Protein AF-Q12J45-F1 (afdb_monomer)

Radius of gyration: 48.42 Å; Cα contacts (8 Å, |Δi|>4): 18; chains: 1; bounding box: 103×22×130 Å

Secondary structure (DSSP, 8-state):
-HHHHHHHHHHHHHHHHHHHHHHHHHHHHHHHHHHHHHHHHHHHHHHHHHHHHHHHHHHHHHHHHHHHHHHHHHHHHHHHHHHHHHHHHHHHHHHHHHHHHHT-S-HHHHHHHHSPPPHHHHHHHHHHHHHTT---TT-------

Organism: Shewanella denitrificans (strain OS217 / ATCC BAA-1090 / DSM 15013) (NCBI:txid318161)

Solvent-accessible surface area (backbone atoms only — not comparable to full-atom values): 8185 Å² total; per-residue (Å²): 116,71,64,64,52,52,55,49,50,52,55,52,53,53,52,51,52,52,51,51,52,52,52,51,51,55,50,51,52,52,51,50,52,51,51,52,50,52,50,48,53,53,50,52,52,50,53,53,50,53,52,51,51,54,51,49,54,53,50,51,54,49,52,54,50,51,51,53,51,51,54,51,52,51,54,51,52,53,50,50,54,50,51,52,52,49,52,51,52,52,51,49,53,51,49,52,52,51,50,50,39,48,68,38,93,48,61,74,54,18,51,60,59,65,48,81,78,52,70,69,58,53,52,50,54,52,53,54,45,60,72,67,70,70,81,65,95,79,71,84,82,84,78,87,130

Structure (mmCIF, N/CA/C/O backbone):
data_AF-Q12J45-F1
#
_entry.id   AF-Q12J45-F1
#
loop_
_atom_site.group_PDB
_atom_site.id
_atom_site.type_symbol
_atom_site.label_atom_id
_atom_site.label_alt_id
_atom_site.label_comp_id
_atom_site.label_asym_id
_atom_site.label_entity_id
_atom_site.label_seq_id
_atom_site.pdbx_PDB_ins_code
_atom_site.Cartn_x
_atom_site.Cartn_y
_atom_site.Cartn_z
_atom_site.occupancy
_atom_site.B_iso_or_equiv
_atom_site.auth_seq_id
_atom_site.auth_comp_id
_atom_site.auth_asym_id
_atom_site.auth_atom_id
_atom_site.pdbx_PDB_model_num
ATOM 1 N N . MET A 1 1 ? 58.142 -4.411 -84.285 1.00 46.88 1 MET A N 1
ATOM 2 C CA . MET A 1 1 ? 57.526 -5.425 -83.397 1.00 46.88 1 MET A CA 1
ATOM 3 C C . MET A 1 1 ? 57.585 -5.037 -81.911 1.00 46.88 1 MET A C 1
ATOM 5 O O . MET A 1 1 ? 56.580 -5.185 -81.236 1.00 46.88 1 MET A O 1
ATOM 9 N N . PHE A 1 2 ? 58.692 -4.467 -81.405 1.00 52.25 2 PHE A N 1
ATOM 10 C CA . PHE A 1 2 ? 58.844 -4.090 -79.983 1.00 52.25 2 PHE A CA 1
ATOM 11 C C . PHE A 1 2 ? 57.939 -2.947 -79.465 1.00 52.25 2 PHE A C 1
ATOM 13 O O . PHE A 1 2 ? 57.586 -2.971 -78.289 1.00 52.25 2 PHE A O 1
ATOM 20 N N . ASN A 1 3 ? 57.515 -1.987 -80.302 1.00 60.47 3 ASN A N 1
ATOM 21 C CA . ASN A 1 3 ? 56.598 -0.916 -79.862 1.00 60.47 3 ASN A CA 1
ATOM 22 C C . ASN A 1 3 ? 55.182 -1.439 -79.567 1.00 60.47 3 ASN A C 1
ATOM 24 O O . ASN A 1 3 ? 54.635 -1.131 -78.519 1.00 60.47 3 ASN A O 1
ATOM 28 N N . SER A 1 4 ? 54.659 -2.352 -80.393 1.00 63.66 4 SER A N 1
ATOM 29 C CA . SER A 1 4 ? 53.346 -2.978 -80.159 1.00 63.66 4 SER A CA 1
ATOM 30 C C . SER A 1 4 ? 53.288 -3.763 -78.843 1.00 63.66 4 SER A C 1
ATOM 32 O O . SER A 1 4 ? 52.251 -3.794 -78.191 1.00 63.66 4 SER A O 1
ATOM 34 N N . ILE A 1 5 ? 54.400 -4.387 -78.434 1.00 67.44 5 ILE A N 1
ATOM 35 C CA . ILE A 1 5 ? 54.482 -5.134 -77.170 1.00 67.44 5 ILE A CA 1
ATOM 36 C C . ILE A 1 5 ? 54.486 -4.167 -75.983 1.00 67.44 5 ILE A C 1
ATOM 38 O O . ILE A 1 5 ? 53.755 -4.391 -75.025 1.00 67.44 5 ILE A O 1
ATOM 42 N N . LYS A 1 6 ? 55.254 -3.070 -76.054 1.00 72.50 6 LYS A N 1
ATOM 43 C CA . LYS A 1 6 ? 55.268 -2.040 -75.002 1.00 72.50 6 LYS A CA 1
ATOM 44 C C . LYS A 1 6 ? 53.892 -1.404 -74.821 1.00 72.50 6 LYS A C 1
ATOM 46 O O . LYS A 1 6 ? 53.419 -1.338 -73.692 1.00 72.50 6 LYS A O 1
ATOM 51 N N . ASP A 1 7 ? 53.231 -1.028 -75.910 1.00 74.31 7 ASP A N 1
ATOM 52 C CA . ASP A 1 7 ? 51.910 -0.391 -75.861 1.00 74.31 7 ASP A CA 1
ATOM 53 C C . ASP A 1 7 ? 50.834 -1.349 -75.316 1.00 74.31 7 ASP A C 1
ATOM 55 O O . ASP A 1 7 ? 49.998 -0.952 -74.506 1.00 74.31 7 ASP A O 1
ATOM 59 N N . THR A 1 8 ? 50.907 -2.640 -75.665 1.00 77.62 8 THR A N 1
ATOM 60 C CA . THR A 1 8 ? 50.000 -3.675 -75.128 1.00 77.62 8 THR A CA 1
ATOM 61 C C . THR A 1 8 ? 50.245 -3.930 -73.638 1.00 77.62 8 THR A C 1
ATOM 63 O O . THR A 1 8 ? 49.299 -4.065 -72.862 1.00 77.62 8 THR A O 1
ATOM 66 N N . VAL A 1 9 ? 51.511 -3.956 -73.207 1.00 80.31 9 VAL A N 1
ATOM 67 C CA . VAL A 1 9 ? 51.871 -4.111 -71.791 1.00 80.31 9 VAL A CA 1
ATOM 68 C C . VAL A 1 9 ? 51.405 -2.897 -70.984 1.00 80.31 9 VAL A C 1
ATOM 70 O O . VAL A 1 9 ? 50.759 -3.081 -69.955 1.00 80.31 9 VAL A O 1
ATOM 73 N N . PHE A 1 10 ? 51.620 -1.670 -71.466 1.00 81.06 10 PHE A N 1
ATOM 74 C CA . PHE A 1 10 ? 51.108 -0.463 -70.807 1.00 81.06 10 PHE A CA 1
ATOM 75 C C . PHE A 1 10 ? 49.578 -0.452 -70.702 1.00 81.06 10 PHE A C 1
ATOM 77 O O . PHE A 1 10 ? 49.058 -0.168 -69.625 1.00 81.06 10 PHE A O 1
ATOM 84 N N . ALA A 1 11 ? 48.860 -0.823 -71.767 1.00 80.19 11 ALA A N 1
ATOM 85 C CA . ALA A 1 11 ? 47.399 -0.914 -71.749 1.00 80.19 11 ALA A CA 1
ATOM 86 C C . ALA A 1 11 ? 46.877 -1.981 -70.766 1.00 80.19 11 ALA A C 1
ATOM 88 O O . ALA A 1 11 ? 45.863 -1.775 -70.103 1.00 80.19 11 ALA A O 1
ATOM 89 N N . SER A 1 12 ? 47.578 -3.111 -70.632 1.00 81.94 12 SER A N 1
ATOM 90 C CA . SER A 1 12 ? 47.212 -4.154 -69.664 1.00 81.94 12 SER A CA 1
ATOM 91 C C . SER A 1 12 ? 47.414 -3.705 -68.211 1.00 81.94 12 SER A C 1
ATOM 93 O O . SER A 1 12 ? 46.550 -3.934 -67.367 1.00 81.94 12 SER A O 1
ATOM 95 N N . VAL A 1 13 ? 48.513 -3.002 -67.918 1.00 84.00 13 VAL A N 1
ATOM 96 C CA . VAL A 1 13 ? 48.826 -2.507 -66.568 1.00 84.00 13 VAL A CA 1
ATOM 97 C C . VAL A 1 13 ? 47.838 -1.424 -66.130 1.00 84.00 13 VAL A C 1
ATOM 99 O O . VAL A 1 13 ? 47.387 -1.441 -64.985 1.00 84.00 13 VAL A O 1
ATOM 102 N N . THR A 1 14 ? 47.441 -0.514 -67.024 1.00 83.69 14 THR A N 1
ATOM 103 C CA . THR A 1 14 ? 46.445 0.523 -66.705 1.00 83.69 14 THR A CA 1
ATOM 104 C C . THR A 1 14 ? 45.057 -0.064 -66.453 1.00 83.69 14 THR A C 1
ATOM 106 O O . THR A 1 14 ? 44.379 0.370 -65.522 1.00 83.69 14 THR A O 1
ATOM 109 N N . LEU A 1 15 ? 44.654 -1.093 -67.205 1.00 84.25 15 LEU A N 1
ATOM 110 C CA . LEU A 1 15 ? 43.405 -1.825 -66.963 1.00 84.25 15 LEU A CA 1
ATOM 111 C C . LEU A 1 15 ? 43.391 -2.523 -65.599 1.00 84.25 15 LEU A C 1
ATOM 113 O O . LEU A 1 15 ? 42.391 -2.455 -64.885 1.00 84.25 15 LEU A O 1
ATOM 117 N N . ILE A 1 16 ? 44.507 -3.146 -65.210 1.00 86.75 16 ILE A N 1
ATOM 118 C CA . ILE A 1 16 ? 44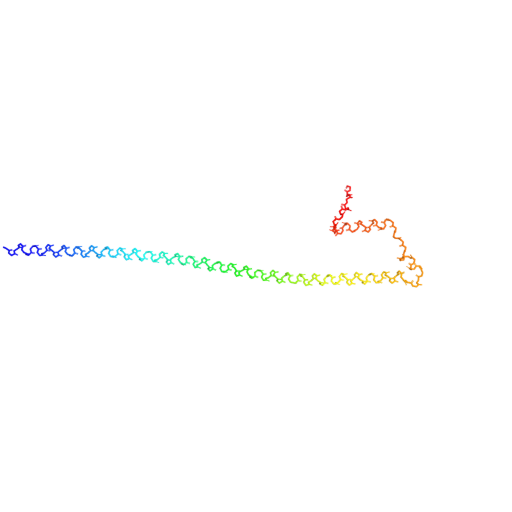.645 -3.787 -63.895 1.00 86.75 16 ILE A CA 1
ATOM 119 C C . ILE A 1 16 ? 44.544 -2.744 -62.774 1.00 86.75 16 ILE A C 1
ATOM 121 O O . ILE A 1 16 ? 43.824 -2.961 -61.802 1.00 86.75 16 ILE A O 1
ATOM 125 N N . LEU A 1 17 ? 45.199 -1.588 -62.916 1.00 86.75 17 LEU A N 1
ATOM 126 C CA . LEU A 1 17 ? 45.100 -0.500 -61.937 1.00 86.75 17 LEU A CA 1
ATOM 127 C C . LEU A 1 17 ? 43.671 0.042 -61.802 1.00 86.75 17 LEU A C 1
ATOM 129 O O . LEU A 1 17 ? 43.202 0.240 -60.683 1.00 86.75 17 LEU A O 1
ATOM 133 N N . LEU A 1 18 ? 42.960 0.239 -62.915 1.00 85.62 18 LEU A N 1
ATOM 134 C CA . LEU A 1 18 ? 41.560 0.676 -62.894 1.00 85.62 18 LEU A CA 1
ATOM 135 C C . LEU A 1 18 ? 40.650 -0.354 -62.213 1.00 85.62 18 LEU A C 1
ATOM 137 O O . LEU A 1 18 ? 39.788 0.024 -61.420 1.00 85.62 18 LEU A O 1
ATOM 141 N N . ALA A 1 19 ? 40.875 -1.647 -62.460 1.00 85.44 19 ALA A N 1
ATOM 142 C CA . ALA A 1 19 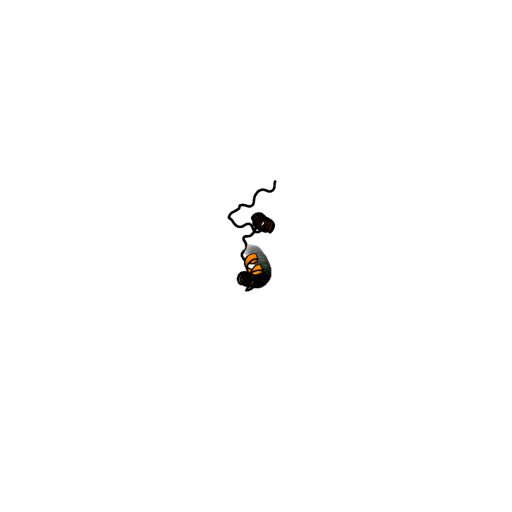? 40.144 -2.716 -61.788 1.00 85.44 19 ALA A CA 1
ATOM 143 C C . ALA A 1 19 ? 40.401 -2.723 -60.270 1.00 85.44 19 ALA A C 1
ATOM 145 O O . ALA A 1 19 ? 39.457 -2.835 -59.490 1.00 85.44 19 ALA A O 1
ATOM 146 N N . ILE A 1 20 ? 41.653 -2.535 -59.835 1.00 87.62 20 ILE A N 1
ATOM 147 C CA . ILE A 1 20 ? 42.013 -2.460 -58.409 1.00 87.62 20 ILE A CA 1
ATOM 148 C C . ILE A 1 20 ? 41.336 -1.260 -57.734 1.00 87.62 20 ILE A C 1
ATOM 150 O O . ILE A 1 20 ? 40.768 -1.409 -56.653 1.00 87.62 20 ILE A O 1
ATOM 154 N N . ILE A 1 21 ? 41.344 -0.085 -58.371 1.00 86.94 21 ILE A N 1
ATOM 155 C CA . ILE A 1 21 ? 40.682 1.117 -57.839 1.00 86.94 21 ILE A CA 1
ATOM 156 C C . ILE A 1 21 ? 39.170 0.890 -57.712 1.00 86.94 21 ILE A C 1
ATOM 158 O O . ILE A 1 21 ? 38.591 1.221 -56.677 1.00 86.94 21 ILE A O 1
ATOM 162 N N . GLY A 1 22 ? 38.541 0.273 -58.718 1.00 80.50 22 GLY A N 1
ATOM 163 C CA . GLY A 1 22 ? 37.118 -0.075 -58.679 1.00 80.50 22 GLY A CA 1
ATOM 164 C C . GLY A 1 22 ? 36.769 -1.023 -57.527 1.00 80.50 22 GLY A C 1
ATOM 165 O O . GLY A 1 22 ? 35.815 -0.776 -56.792 1.00 80.50 22 GLY A O 1
ATOM 166 N N . ILE A 1 23 ? 37.578 -2.064 -57.305 1.00 84.69 23 ILE A N 1
ATOM 167 C CA . ILE A 1 23 ? 37.390 -3.009 -56.190 1.00 84.69 23 ILE A CA 1
ATOM 168 C C . ILE A 1 23 ? 37.576 -2.310 -54.835 1.00 84.69 23 ILE A C 1
ATOM 170 O O . ILE A 1 23 ? 36.792 -2.539 -53.909 1.00 84.69 23 ILE A O 1
ATOM 174 N N . CYS A 1 24 ? 38.579 -1.435 -54.711 1.00 83.88 24 CYS A N 1
ATOM 175 C CA . CYS A 1 24 ? 38.797 -0.644 -53.500 1.00 83.88 24 CYS A CA 1
ATOM 176 C C . CYS A 1 24 ? 37.600 0.262 -53.195 1.00 83.88 24 CYS A C 1
ATOM 178 O O . CYS A 1 24 ? 37.175 0.329 -52.044 1.00 83.88 24 CYS A O 1
ATOM 180 N N . TYR A 1 25 ? 37.023 0.914 -54.207 1.00 86.12 25 TYR A N 1
ATOM 181 C CA . TYR A 1 25 ? 35.865 1.791 -54.030 1.00 86.12 25 TYR A CA 1
ATOM 182 C C . TYR A 1 25 ? 34.639 1.026 -53.512 1.00 86.12 25 TYR A C 1
ATOM 184 O O . TYR A 1 25 ? 34.086 1.387 -52.475 1.00 86.12 25 TYR A O 1
ATOM 192 N N . ILE A 1 26 ? 34.294 -0.100 -54.149 1.00 82.31 26 ILE A N 1
ATOM 193 C CA . ILE A 1 26 ? 33.188 -0.974 -53.714 1.00 82.31 26 ILE A CA 1
ATOM 194 C C . ILE A 1 26 ? 33.418 -1.484 -52.281 1.00 82.31 26 ILE A C 1
ATOM 196 O O . ILE A 1 26 ? 32.496 -1.540 -51.466 1.00 82.31 26 ILE A O 1
ATOM 200 N N . SER A 1 27 ? 34.663 -1.833 -51.944 1.00 84.50 27 SER A N 1
ATOM 201 C CA . SER A 1 27 ? 35.016 -2.287 -50.596 1.00 84.50 27 SER A CA 1
ATOM 202 C C . SER A 1 27 ? 34.806 -1.184 -49.555 1.00 84.50 27 SER A C 1
ATOM 204 O O . SER A 1 27 ? 34.232 -1.450 -48.499 1.00 84.50 27 SER A O 1
ATOM 206 N N . ILE A 1 28 ? 35.205 0.057 -49.855 1.00 84.50 28 ILE A N 1
ATOM 207 C CA . ILE A 1 28 ? 35.011 1.214 -48.970 1.00 84.50 28 ILE A CA 1
ATOM 208 C C . ILE A 1 28 ? 33.520 1.489 -48.753 1.00 84.50 28 ILE A C 1
ATOM 210 O O . ILE A 1 28 ? 33.105 1.645 -47.605 1.00 84.50 28 ILE A O 1
ATOM 214 N N . GLU A 1 29 ? 32.706 1.486 -49.811 1.00 85.81 29 GLU A N 1
ATOM 215 C CA . GLU A 1 29 ? 31.251 1.654 -49.688 1.00 85.81 29 GLU A CA 1
ATOM 216 C C . GLU A 1 29 ? 30.625 0.550 -48.828 1.00 85.81 29 GLU A C 1
ATOM 218 O O . GLU A 1 29 ? 29.820 0.830 -47.940 1.00 85.81 29 GLU A O 1
ATOM 223 N N . SER A 1 30 ? 31.050 -0.704 -49.016 1.00 84.75 30 SER A N 1
ATOM 224 C CA . SER A 1 30 ? 30.555 -1.828 -48.215 1.00 84.75 30 SER A CA 1
ATOM 225 C C . SER A 1 30 ? 30.908 -1.699 -46.727 1.00 84.75 30 SER A C 1
ATOM 227 O O . SER A 1 30 ? 30.099 -2.043 -45.864 1.00 84.75 30 SER A O 1
ATOM 229 N N . LEU A 1 31 ? 32.096 -1.172 -46.409 1.00 84.94 31 LEU A N 1
ATOM 230 C CA . LEU A 1 31 ? 32.536 -0.925 -45.036 1.00 84.94 31 LEU A CA 1
ATOM 231 C C . LEU A 1 31 ? 31.787 0.256 -44.414 1.00 84.94 31 LEU A C 1
ATOM 233 O O . LEU A 1 31 ? 31.400 0.182 -43.249 1.00 84.94 31 LEU A O 1
ATOM 237 N N . GLN A 1 32 ? 31.534 1.319 -45.180 1.00 89.25 32 GLN A N 1
ATOM 238 C CA . GLN A 1 32 ? 30.718 2.446 -44.727 1.00 89.25 32 GLN A CA 1
ATOM 239 C C . GLN A 1 32 ? 29.275 2.017 -44.454 1.00 89.25 32 GLN A C 1
ATOM 241 O O . GLN A 1 32 ? 28.741 2.349 -43.399 1.00 89.25 32 GLN A O 1
ATOM 246 N N . ALA A 1 33 ? 28.676 1.217 -45.340 1.00 85.44 33 ALA A N 1
ATOM 247 C CA . ALA A 1 33 ? 27.339 0.667 -45.142 1.00 85.44 33 ALA A CA 1
ATOM 248 C C . ALA A 1 33 ? 27.271 -0.223 -43.891 1.00 85.44 33 ALA A C 1
ATOM 250 O O . ALA A 1 33 ? 26.362 -0.074 -43.077 1.00 85.44 33 ALA A O 1
ATOM 251 N N . ARG A 1 34 ? 28.264 -1.099 -43.680 1.00 87.69 34 ARG A N 1
ATOM 252 C CA . ARG A 1 34 ? 28.356 -1.932 -42.467 1.00 87.69 34 ARG A CA 1
ATOM 253 C C . ARG A 1 34 ? 28.509 -1.098 -41.196 1.00 87.69 34 ARG A C 1
ATOM 255 O O . ARG A 1 34 ? 27.838 -1.387 -40.214 1.00 87.69 34 ARG A O 1
ATOM 262 N N . ASN A 1 35 ? 29.343 -0.059 -41.214 1.00 87.06 35 ASN A N 1
ATOM 263 C CA . ASN A 1 35 ? 29.493 0.850 -40.076 1.00 87.06 35 ASN A CA 1
ATOM 264 C C . ASN A 1 35 ? 28.209 1.639 -39.792 1.00 87.06 35 ASN A C 1
ATOM 266 O O . ASN A 1 35 ? 27.856 1.826 -38.631 1.00 87.06 35 ASN A O 1
ATOM 270 N N . ALA A 1 36 ? 27.496 2.083 -40.829 1.00 87.25 36 ALA A N 1
ATOM 271 C CA . ALA A 1 36 ? 26.220 2.775 -40.673 1.00 87.25 36 ALA A CA 1
ATOM 272 C C . ALA A 1 36 ? 25.152 1.860 -40.055 1.00 87.25 36 ALA A C 1
ATOM 274 O O . ALA A 1 36 ? 24.458 2.279 -39.132 1.00 87.25 36 ALA A O 1
ATOM 275 N N . LEU A 1 37 ? 25.067 0.604 -40.509 1.00 87.62 37 LEU A N 1
ATOM 276 C CA . LEU A 1 37 ? 24.182 -0.402 -39.915 1.00 87.62 37 LEU A CA 1
ATOM 277 C C . LEU A 1 37 ? 24.533 -0.658 -38.448 1.00 87.62 37 LEU A C 1
ATOM 279 O O . LEU A 1 37 ? 23.661 -0.573 -37.594 1.00 87.62 37 LEU A O 1
ATOM 283 N N . LEU A 1 38 ? 25.814 -0.867 -38.138 1.00 89.25 38 LEU A N 1
ATOM 284 C CA . LEU A 1 38 ? 26.252 -1.113 -36.765 1.00 89.25 38 LEU A CA 1
ATOM 285 C C . LEU A 1 38 ? 25.956 0.080 -35.840 1.00 89.25 38 LEU A C 1
ATOM 287 O O . LEU A 1 38 ? 25.541 -0.105 -34.701 1.00 89.25 38 LEU A O 1
ATOM 291 N N . ASN A 1 39 ? 26.132 1.310 -36.328 1.00 88.19 39 ASN A N 1
ATOM 292 C CA . ASN A 1 39 ? 25.784 2.516 -35.577 1.00 88.19 39 ASN A CA 1
ATOM 293 C C . ASN A 1 39 ? 24.274 2.636 -35.335 1.00 88.19 39 ASN A C 1
ATOM 295 O O . ASN A 1 39 ? 23.871 3.066 -34.254 1.00 88.19 39 ASN A O 1
ATOM 299 N N . ASN A 1 40 ? 23.450 2.252 -36.313 1.00 89.44 40 ASN A N 1
ATOM 300 C CA . ASN A 1 40 ? 22.000 2.209 -36.143 1.00 89.44 40 ASN A CA 1
ATOM 301 C C . ASN A 1 40 ? 21.598 1.158 -35.102 1.00 89.44 40 ASN A C 1
ATOM 303 O O . ASN A 1 40 ? 20.853 1.496 -34.188 1.00 89.44 40 ASN A O 1
ATOM 307 N N . ASP A 1 41 ? 22.158 -0.053 -35.167 1.00 89.75 41 ASP A N 1
ATOM 308 C CA . ASP A 1 41 ? 21.895 -1.119 -34.190 1.00 89.75 41 ASP A CA 1
ATOM 309 C C . ASP A 1 41 ? 22.298 -0.688 -32.769 1.00 89.75 41 ASP A C 1
ATOM 311 O O . ASP A 1 41 ? 21.564 -0.898 -31.802 1.00 89.75 41 ASP A O 1
ATOM 315 N N . ILE A 1 42 ? 23.453 -0.025 -32.627 1.00 87.50 42 ILE A N 1
ATOM 316 C CA . ILE A 1 42 ? 23.907 0.537 -31.346 1.00 87.50 42 ILE A CA 1
ATOM 317 C C . ILE A 1 42 ? 22.938 1.618 -30.851 1.00 87.50 42 ILE A C 1
ATOM 319 O O . ILE A 1 42 ? 22.636 1.675 -29.656 1.00 87.50 42 ILE A O 1
ATOM 323 N N . SER A 1 43 ? 22.452 2.483 -31.743 1.00 88.75 43 SER A N 1
ATOM 324 C CA . SER A 1 43 ? 21.497 3.536 -31.395 1.00 88.75 43 SER A CA 1
ATOM 325 C C . SER A 1 43 ? 20.163 2.951 -30.933 1.00 88.75 43 SER A C 1
ATOM 327 O O . SER A 1 43 ? 19.663 3.344 -29.878 1.00 88.75 43 SER A O 1
ATOM 329 N N . GLU A 1 44 ? 19.632 1.964 -31.655 1.00 90.06 44 GLU A N 1
ATOM 330 C CA . GLU A 1 44 ? 18.400 1.257 -31.302 1.00 90.06 44 GLU A CA 1
ATOM 331 C C . GLU A 1 44 ? 18.529 0.561 -29.943 1.00 90.06 44 GLU A C 1
ATOM 333 O O . GLU A 1 44 ? 17.679 0.733 -29.063 1.00 90.06 44 GLU A O 1
ATOM 338 N N . LEU A 1 45 ? 19.637 -0.151 -29.722 1.00 89.94 45 LEU A N 1
ATOM 339 C CA . LEU A 1 45 ? 19.902 -0.814 -28.451 1.00 89.94 45 LEU A CA 1
ATOM 340 C C . LEU A 1 45 ? 19.999 0.193 -27.295 1.00 89.94 45 LEU A C 1
ATOM 342 O O . LEU A 1 45 ? 19.508 -0.072 -26.197 1.00 89.94 45 LEU A O 1
ATOM 346 N N . ASN A 1 46 ? 20.599 1.362 -27.527 1.00 89.38 46 ASN A N 1
ATOM 347 C CA . ASN A 1 46 ? 20.691 2.420 -26.522 1.00 89.38 46 ASN A CA 1
ATOM 348 C C . ASN A 1 46 ? 19.309 2.995 -26.175 1.00 89.38 46 ASN A C 1
ATOM 350 O O . ASN A 1 46 ? 18.987 3.139 -24.997 1.00 89.38 46 ASN A O 1
ATOM 354 N N . VAL A 1 47 ? 18.458 3.251 -27.174 1.00 92.19 47 VAL A N 1
ATOM 355 C CA . VAL A 1 47 ? 17.073 3.702 -26.951 1.00 92.19 47 VAL A CA 1
ATOM 356 C C . VAL A 1 47 ? 16.281 2.657 -26.163 1.00 92.19 47 VAL A C 1
ATOM 358 O O . VAL A 1 47 ? 15.611 2.998 -25.187 1.00 92.19 47 VAL A O 1
ATOM 361 N N . SER A 1 48 ? 16.405 1.377 -26.524 1.00 92.31 48 SER A N 1
ATOM 362 C CA . SER A 1 48 ? 15.768 0.277 -25.793 1.00 92.31 48 SER A CA 1
ATOM 363 C C . SER A 1 48 ? 16.249 0.203 -24.339 1.00 92.31 48 SER A C 1
ATOM 365 O O . SER A 1 48 ? 15.437 0.079 -23.421 1.00 92.31 48 SER A O 1
ATOM 367 N N . ASN A 1 49 ? 17.557 0.342 -24.096 1.00 90.06 49 ASN A N 1
ATOM 368 C CA . ASN A 1 49 ? 18.114 0.368 -22.742 1.00 90.06 49 ASN A CA 1
ATOM 369 C C . ASN A 1 49 ? 17.597 1.557 -21.923 1.00 90.06 49 ASN A C 1
ATOM 371 O O . ASN A 1 49 ? 17.215 1.376 -20.769 1.00 90.06 49 ASN A O 1
ATOM 375 N N . GLN A 1 50 ? 17.525 2.753 -22.509 1.00 92.12 50 GLN A N 1
ATOM 376 C CA . GLN A 1 50 ? 16.967 3.932 -21.839 1.00 92.12 50 GLN A CA 1
ATOM 377 C C . GLN A 1 50 ? 15.489 3.738 -21.483 1.00 92.12 50 GLN A C 1
ATOM 379 O O . GLN A 1 50 ? 15.072 4.071 -20.373 1.00 92.12 50 GLN A O 1
ATOM 384 N N . ALA A 1 51 ? 14.706 3.137 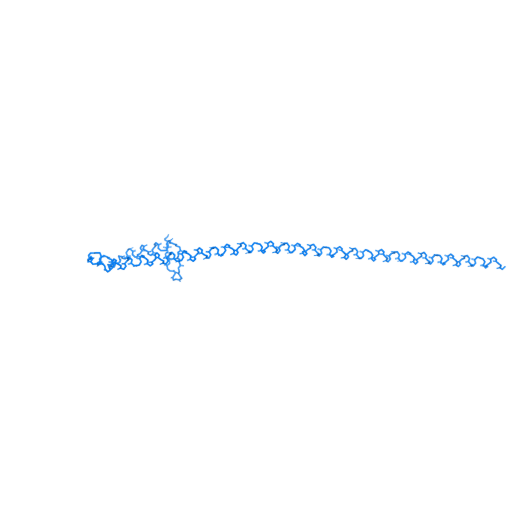-22.382 1.00 91.19 51 ALA A N 1
ATOM 385 C CA . ALA A 1 51 ? 13.315 2.797 -22.106 1.00 91.19 51 ALA A CA 1
ATOM 386 C C . ALA A 1 51 ? 13.195 1.775 -20.962 1.00 91.19 51 ALA A C 1
ATOM 388 O O . ALA A 1 51 ? 12.311 1.892 -20.111 1.00 91.19 51 ALA A O 1
ATOM 389 N N . LEU A 1 52 ? 14.092 0.786 -20.903 1.00 92.56 52 LEU A N 1
ATOM 390 C CA . LEU A 1 52 ? 14.132 -0.191 -19.814 1.00 92.56 52 LEU A CA 1
ATOM 391 C C . LEU A 1 52 ? 14.478 0.462 -18.470 1.00 92.56 52 LEU A C 1
ATOM 393 O O . LEU A 1 52 ? 13.795 0.198 -17.483 1.00 92.56 52 LEU A O 1
ATOM 397 N N . ILE A 1 53 ? 15.485 1.339 -18.439 1.00 93.44 53 ILE A N 1
ATOM 398 C CA . ILE A 1 53 ? 15.887 2.087 -17.238 1.00 93.44 53 ILE A CA 1
ATOM 399 C C . ILE A 1 53 ? 14.722 2.943 -16.736 1.00 93.44 53 ILE A C 1
ATOM 401 O O . ILE A 1 53 ? 14.344 2.836 -15.573 1.00 93.44 53 ILE A O 1
ATOM 405 N N . SER A 1 54 ? 14.076 3.703 -17.624 1.00 92.19 54 SER A N 1
ATOM 406 C CA . SER A 1 54 ? 12.913 4.524 -17.264 1.00 92.19 54 SER A CA 1
ATOM 407 C C . SER A 1 54 ? 11.755 3.684 -16.704 1.00 92.19 54 SER A C 1
ATOM 409 O O . SER A 1 54 ? 11.103 4.066 -15.729 1.00 92.19 54 SER A O 1
ATOM 411 N N . ASN A 1 55 ? 11.519 2.496 -17.270 1.00 92.88 55 ASN A N 1
ATOM 412 C CA . ASN A 1 55 ? 10.520 1.565 -16.748 1.00 92.88 55 ASN A CA 1
ATOM 413 C C . ASN A 1 55 ? 10.886 1.020 -15.360 1.00 92.88 55 ASN A C 1
ATOM 415 O O . ASN A 1 55 ? 9.995 0.857 -14.524 1.00 92.88 55 ASN A O 1
ATOM 419 N N . ILE A 1 56 ? 12.164 0.729 -15.109 1.00 94.38 56 ILE A N 1
ATOM 420 C CA . ILE A 1 56 ? 12.646 0.284 -13.796 1.00 94.38 56 ILE A CA 1
ATOM 421 C C . ILE A 1 56 ? 12.442 1.394 -12.764 1.00 94.38 56 ILE A C 1
ATOM 423 O O . ILE A 1 56 ? 11.783 1.148 -11.757 1.00 94.38 56 ILE A O 1
ATOM 427 N N . GLU A 1 57 ? 12.880 2.621 -13.050 1.00 93.94 57 GLU A N 1
ATOM 428 C CA . GLU A 1 57 ? 12.694 3.778 -12.161 1.00 93.94 57 GLU A CA 1
ATOM 429 C C . GLU A 1 57 ? 11.209 4.022 -11.848 1.00 93.94 57 GLU A C 1
ATOM 431 O O . GLU A 1 57 ? 10.816 4.209 -10.694 1.00 93.94 57 GLU A O 1
ATOM 436 N N . SER A 1 58 ? 10.342 3.945 -12.864 1.00 93.44 58 SER A N 1
ATOM 437 C CA . SER A 1 58 ? 8.893 4.077 -12.680 1.00 93.44 58 SER A CA 1
ATOM 438 C C . SER A 1 58 ? 8.326 2.994 -11.756 1.00 93.44 58 SER A C 1
ATOM 440 O O . SER A 1 58 ? 7.506 3.284 -10.876 1.00 93.44 58 SER A O 1
ATOM 442 N N . LYS A 1 59 ? 8.773 1.741 -11.910 1.00 91.75 59 LYS A N 1
ATOM 443 C CA . LYS A 1 59 ? 8.360 0.636 -11.034 1.00 91.75 59 LYS A CA 1
ATOM 444 C C . LYS A 1 59 ? 8.880 0.807 -9.611 1.00 91.75 59 LYS A C 1
ATOM 446 O O . LYS A 1 59 ? 8.125 0.552 -8.677 1.00 91.75 59 LYS A O 1
ATOM 451 N N . GLU A 1 60 ? 10.110 1.271 -9.426 1.00 95.00 60 GLU A N 1
ATOM 452 C CA . GLU A 1 60 ? 10.668 1.553 -8.099 1.00 95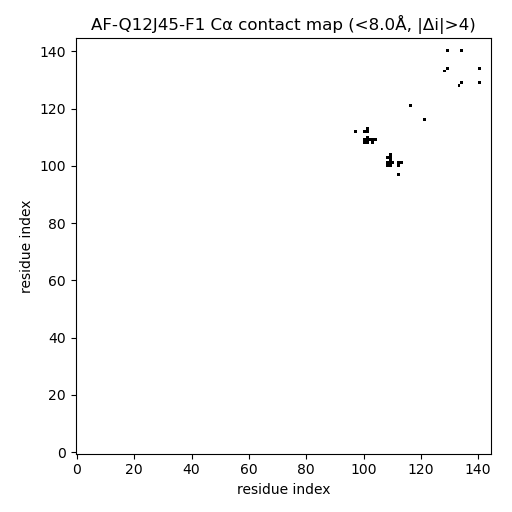.00 60 GLU A CA 1
ATOM 453 C C . GLU A 1 60 ? 9.852 2.619 -7.360 1.00 95.00 60 GLU A C 1
ATOM 455 O O . GLU A 1 60 ? 9.486 2.431 -6.196 1.00 95.00 60 GLU A O 1
ATOM 460 N N . VAL A 1 61 ? 9.455 3.689 -8.055 1.00 94.88 61 VAL A N 1
ATOM 461 C CA . VAL A 1 61 ? 8.567 4.719 -7.499 1.00 94.88 61 VAL A CA 1
ATOM 462 C C . VAL A 1 61 ? 7.203 4.138 -7.111 1.00 94.88 61 VAL A C 1
ATOM 464 O O . VAL A 1 61 ? 6.657 4.487 -6.060 1.00 94.88 61 VAL A O 1
ATOM 467 N N . GLN A 1 62 ? 6.632 3.247 -7.926 1.00 93.12 62 GLN A N 1
ATOM 468 C CA . GLN A 1 62 ? 5.365 2.584 -7.599 1.00 93.12 62 GLN A CA 1
ATOM 469 C C . GLN A 1 62 ? 5.493 1.659 -6.384 1.00 93.12 62 GLN A C 1
ATOM 471 O O . GLN A 1 62 ? 4.619 1.674 -5.519 1.00 93.12 62 GLN A O 1
ATOM 476 N N . ILE A 1 63 ? 6.591 0.907 -6.277 1.00 93.94 63 ILE A N 1
ATOM 477 C CA . ILE A 1 63 ? 6.881 0.046 -5.123 1.00 93.94 63 ILE A CA 1
ATOM 478 C C . ILE A 1 63 ? 7.001 0.886 -3.847 1.00 93.94 63 ILE A C 1
ATOM 480 O O . ILE A 1 63 ? 6.405 0.536 -2.827 1.00 93.94 63 ILE A O 1
ATOM 484 N N . ALA A 1 64 ? 7.708 2.019 -3.901 1.00 94.25 64 ALA A N 1
ATOM 485 C CA . ALA A 1 64 ? 7.841 2.926 -2.763 1.00 94.25 64 ALA A CA 1
ATOM 486 C C . ALA A 1 64 ? 6.479 3.470 -2.297 1.00 94.25 64 ALA A C 1
ATOM 488 O O . ALA A 1 64 ? 6.170 3.423 -1.104 1.00 94.25 64 ALA A O 1
ATOM 489 N N . ARG A 1 65 ? 5.621 3.908 -3.232 1.00 93.81 65 ARG A N 1
ATOM 490 C CA . ARG A 1 65 ? 4.251 4.346 -2.908 1.00 93.81 65 ARG A CA 1
ATOM 491 C C . ARG A 1 65 ? 3.409 3.219 -2.323 1.00 93.81 65 ARG A C 1
ATOM 493 O O . ARG A 1 65 ? 2.698 3.432 -1.344 1.00 93.81 65 ARG A O 1
ATOM 500 N N . LEU A 1 66 ? 3.493 2.017 -2.892 1.00 95.00 66 LEU A N 1
ATOM 501 C CA . LEU A 1 66 ? 2.726 0.871 -2.413 1.00 95.00 66 LEU A CA 1
ATOM 502 C C . LEU A 1 66 ? 3.130 0.487 -0.986 1.00 95.00 66 LEU A C 1
ATOM 504 O O . LEU A 1 66 ? 2.264 0.197 -0.164 1.00 95.00 66 LEU A O 1
ATOM 508 N N . LYS A 1 67 ? 4.426 0.561 -0.665 1.00 94.94 67 LYS A N 1
ATOM 509 C CA . LYS A 1 67 ? 4.925 0.364 0.699 1.00 94.94 67 LYS A CA 1
ATOM 510 C C . LYS A 1 67 ? 4.349 1.401 1.668 1.00 94.94 67 LYS A C 1
ATOM 512 O O . LYS A 1 67 ? 3.863 1.026 2.730 1.00 94.94 67 LYS A O 1
ATOM 517 N N . GLN A 1 68 ? 4.325 2.676 1.281 1.00 94.75 68 GLN A N 1
ATOM 518 C CA . GLN A 1 68 ? 3.724 3.734 2.097 1.00 94.75 68 GLN A CA 1
ATOM 519 C C . GLN A 1 68 ? 2.221 3.499 2.323 1.00 94.75 68 GLN A C 1
ATOM 521 O O . GLN A 1 68 ? 1.735 3.607 3.447 1.00 94.75 68 GLN A O 1
ATOM 526 N N . HIS A 1 69 ? 1.476 3.133 1.276 1.00 93.19 69 HIS A N 1
ATOM 527 C CA . HIS A 1 69 ? 0.051 2.807 1.399 1.00 93.19 69 HIS A CA 1
ATOM 528 C C . HIS A 1 69 ? -0.181 1.605 2.320 1.00 93.19 69 HIS A C 1
ATOM 530 O O . HIS A 1 69 ? -1.096 1.625 3.140 1.00 93.19 69 HIS A O 1
ATOM 536 N N . TYR A 1 70 ? 0.660 0.576 2.219 1.00 93.12 70 TYR A N 1
ATOM 537 C CA . TYR A 1 70 ? 0.588 -0.598 3.081 1.00 93.12 70 TYR A CA 1
ATOM 538 C C . TYR A 1 70 ? 0.790 -0.241 4.561 1.00 93.12 70 TYR A C 1
ATOM 540 O O . TYR A 1 70 ? 0.012 -0.676 5.410 1.00 93.12 70 TYR A O 1
ATOM 548 N N . GLU A 1 71 ? 1.773 0.606 4.874 1.00 95.00 71 GLU A N 1
ATOM 549 C CA . GLU A 1 71 ? 2.007 1.093 6.241 1.00 95.00 71 GLU A CA 1
ATOM 550 C C . GLU A 1 71 ? 0.803 1.878 6.787 1.00 95.00 71 GLU A C 1
ATOM 552 O O . GLU A 1 71 ? 0.376 1.644 7.922 1.00 95.00 71 GLU A O 1
ATOM 557 N N . ILE A 1 72 ? 0.193 2.740 5.966 1.00 95.81 72 ILE A N 1
ATOM 558 C CA . ILE A 1 72 ? -1.023 3.483 6.333 1.00 95.81 72 ILE A CA 1
ATOM 559 C C . ILE A 1 72 ? -2.179 2.522 6.635 1.00 95.81 72 ILE A C 1
ATOM 561 O O . ILE A 1 72 ? -2.850 2.666 7.658 1.00 95.81 72 ILE A O 1
ATOM 565 N N . VAL A 1 73 ? -2.404 1.520 5.781 1.00 95.50 73 VAL A N 1
ATOM 566 C CA . VAL A 1 73 ? -3.479 0.533 5.969 1.00 95.50 73 VAL A CA 1
ATOM 567 C C . VAL A 1 73 ? -3.263 -0.288 7.241 1.00 95.50 73 VAL A C 1
ATOM 569 O O . VAL A 1 73 ? -4.218 -0.529 7.981 1.00 95.50 73 VAL A O 1
ATOM 572 N N . ILE A 1 74 ? -2.024 -0.680 7.552 1.00 96.38 74 ILE A N 1
ATOM 573 C CA . ILE A 1 74 ? -1.712 -1.364 8.815 1.00 96.38 74 ILE A CA 1
ATOM 574 C C . ILE A 1 74 ? -2.060 -0.481 10.012 1.00 96.38 74 ILE A C 1
ATOM 576 O O . ILE A 1 74 ? -2.722 -0.951 10.942 1.00 96.38 74 ILE A O 1
ATOM 580 N N . ALA A 1 75 ? -1.622 0.780 10.001 1.00 95.69 75 ALA A N 1
ATOM 581 C CA . ALA A 1 75 ? -1.889 1.713 11.090 1.00 95.69 75 ALA A CA 1
ATOM 582 C C . ALA A 1 75 ? -3.398 1.933 11.276 1.00 95.69 75 ALA A C 1
ATOM 584 O O . ALA A 1 75 ? -3.903 1.867 12.400 1.00 95.69 75 ALA A O 1
ATOM 585 N N . LEU A 1 76 ? -4.133 2.101 10.173 1.00 96.12 76 LEU A N 1
ATOM 586 C CA . LEU A 1 76 ? -5.583 2.255 10.184 1.00 96.12 76 LEU A CA 1
ATOM 587 C C . LEU A 1 76 ? -6.280 1.010 10.750 1.00 96.12 76 LEU A C 1
ATOM 589 O O . LEU A 1 76 ? -7.135 1.131 11.623 1.00 96.12 76 LEU A O 1
ATOM 593 N N . ASN A 1 77 ? -5.872 -0.191 10.334 1.00 95.56 77 ASN A N 1
ATOM 594 C CA . ASN A 1 77 ? -6.416 -1.445 10.859 1.00 95.56 77 ASN A CA 1
ATOM 595 C C . ASN A 1 77 ? -6.103 -1.641 12.350 1.00 95.56 77 ASN A C 1
ATOM 597 O O . ASN A 1 77 ? -6.932 -2.152 13.107 1.00 95.56 77 ASN A O 1
ATOM 601 N N . ALA A 1 78 ? -4.916 -1.235 12.808 1.00 95.94 78 ALA A N 1
ATOM 602 C CA . ALA A 1 78 ? -4.576 -1.256 14.226 1.00 95.94 78 ALA A CA 1
ATOM 603 C C . ALA A 1 78 ? -5.480 -0.310 15.033 1.00 95.94 78 ALA A C 1
ATOM 605 O O . ALA A 1 78 ? -6.037 -0.727 16.052 1.00 95.94 78 ALA A O 1
ATOM 606 N N . GLN A 1 79 ? -5.689 0.915 14.544 1.00 95.88 79 GLN A N 1
ATOM 607 C CA . GLN A 1 79 ? -6.588 1.883 15.168 1.00 95.88 79 GLN A CA 1
ATOM 608 C C . GLN A 1 79 ? -8.041 1.395 15.165 1.00 95.88 79 GLN A C 1
ATOM 610 O O . GLN A 1 79 ? -8.722 1.491 16.182 1.00 95.88 79 GLN A O 1
ATOM 615 N N . HIS A 1 80 ? -8.509 0.816 14.059 1.00 95.12 80 HIS A N 1
ATOM 616 C CA . HIS A 1 80 ? -9.864 0.284 13.949 1.00 95.12 80 HIS A CA 1
ATOM 617 C C . HIS A 1 80 ? -10.121 -0.832 14.970 1.00 95.12 80 HIS A C 1
ATOM 619 O O . HIS A 1 80 ? -11.098 -0.773 15.713 1.00 95.12 80 HIS A O 1
ATOM 625 N N . ARG A 1 81 ? -9.200 -1.799 15.101 1.00 95.06 81 ARG A N 1
ATOM 626 C CA . ARG A 1 81 ? -9.299 -2.852 16.131 1.00 95.06 81 ARG A CA 1
ATOM 627 C C . ARG A 1 81 ? -9.323 -2.278 17.546 1.00 95.06 81 ARG A C 1
ATOM 629 O O . ARG A 1 81 ? -10.080 -2.757 18.386 1.00 95.06 81 ARG A O 1
ATOM 636 N N . LYS A 1 82 ? -8.519 -1.244 17.815 1.00 96.25 82 LYS A N 1
ATOM 637 C CA . LYS A 1 82 ? -8.529 -0.551 19.108 1.00 96.25 82 LYS A CA 1
ATOM 638 C C . LYS A 1 82 ? -9.891 0.095 19.381 1.00 96.25 82 LYS A C 1
ATOM 640 O O . LYS A 1 82 ? -10.428 -0.095 20.466 1.00 96.25 82 LYS A O 1
ATOM 645 N N . ASN A 1 83 ? -10.455 0.796 18.399 1.00 94.44 83 ASN A N 1
ATOM 646 C CA . ASN A 1 83 ? -11.765 1.434 18.520 1.00 94.44 83 ASN A CA 1
ATOM 647 C C . ASN A 1 83 ? -12.879 0.400 18.749 1.00 94.44 83 ASN A C 1
ATOM 649 O O . ASN A 1 83 ? -13.718 0.604 19.617 1.00 94.44 83 ASN A O 1
ATOM 653 N N . LEU A 1 84 ? -12.865 -0.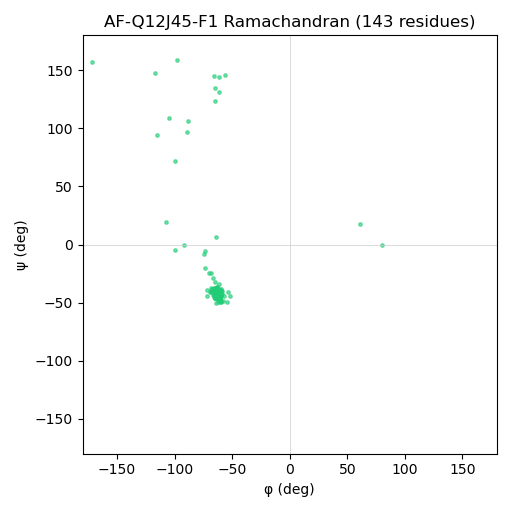732 18.035 1.00 94.75 84 LEU A N 1
ATOM 654 C CA . LEU A 1 84 ? -13.830 -1.815 18.257 1.00 94.75 84 LEU A CA 1
ATOM 655 C C . LEU A 1 84 ? -13.747 -2.377 19.679 1.00 94.75 84 LEU A C 1
ATOM 657 O O . LEU A 1 84 ? -14.773 -2.590 20.324 1.00 94.75 84 LEU A O 1
ATOM 661 N N . ASN A 1 85 ? -12.532 -2.589 20.186 1.00 95.69 85 ASN A N 1
ATOM 662 C CA . ASN A 1 85 ? -12.340 -3.058 21.555 1.00 95.69 85 ASN A CA 1
ATOM 663 C C . ASN A 1 85 ? -12.863 -2.046 22.582 1.00 95.69 85 ASN A C 1
ATOM 665 O O . ASN A 1 85 ? -13.510 -2.446 23.548 1.00 95.69 85 ASN A O 1
ATOM 669 N N . ASP A 1 86 ? -12.623 -0.752 22.364 1.00 95.62 86 ASP A N 1
ATOM 670 C CA . ASP A 1 86 ? -13.092 0.319 23.249 1.00 95.62 86 ASP A CA 1
ATOM 671 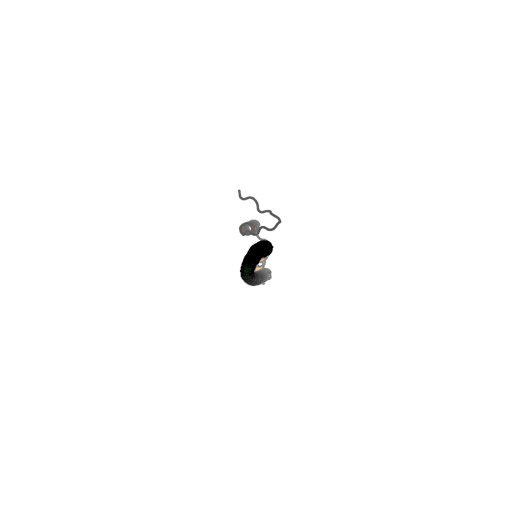C C . ASP A 1 86 ? -14.624 0.460 23.239 1.00 95.62 86 ASP A C 1
ATOM 673 O O . ASP A 1 86 ? -15.254 0.527 24.298 1.00 95.62 86 ASP A O 1
ATOM 677 N N . ILE A 1 87 ? -15.243 0.400 22.056 1.00 94.94 87 ILE A N 1
ATOM 678 C CA . ILE A 1 87 ? -16.704 0.405 21.898 1.00 94.94 87 ILE A CA 1
ATOM 679 C C . ILE A 1 87 ? -17.313 -0.807 22.603 1.00 94.94 87 ILE A C 1
ATOM 681 O O . ILE A 1 87 ? -18.251 -0.649 23.382 1.00 94.94 87 ILE A O 1
ATOM 685 N N . ASN A 1 88 ? -16.757 -2.004 22.400 1.00 94.62 88 ASN A N 1
ATOM 686 C CA . ASN A 1 88 ? -17.242 -3.221 23.049 1.00 94.62 88 ASN A CA 1
ATOM 687 C C . ASN A 1 88 ? -17.096 -3.165 24.574 1.00 94.62 88 ASN A C 1
ATOM 689 O O . ASN A 1 88 ? -18.023 -3.540 25.295 1.00 94.62 88 ASN A O 1
ATOM 693 N N . ALA A 1 89 ? -15.965 -2.671 25.082 1.00 94.88 89 ALA A N 1
ATOM 694 C CA . ALA A 1 89 ? -15.750 -2.490 26.514 1.00 94.88 89 ALA A CA 1
ATOM 695 C C . ALA A 1 89 ? -16.735 -1.469 27.105 1.00 94.88 89 ALA A C 1
ATOM 697 O O . ALA A 1 89 ? -17.350 -1.722 28.144 1.00 94.88 89 ALA A O 1
ATOM 698 N N . THR A 1 90 ? -16.942 -0.347 26.414 1.00 95.00 90 THR A N 1
ATOM 699 C CA . THR A 1 90 ? -17.902 0.691 26.809 1.00 95.00 90 THR A CA 1
ATOM 700 C C . THR A 1 90 ? -19.331 0.159 26.795 1.00 95.00 90 THR A C 1
ATOM 702 O O . THR A 1 90 ? -20.071 0.371 27.757 1.00 95.00 90 THR A O 1
ATOM 705 N N . HIS A 1 91 ? -19.722 -0.567 25.747 1.00 94.19 91 HIS A N 1
ATOM 706 C CA . HIS A 1 91 ? -21.036 -1.190 25.637 1.00 94.19 91 HIS A CA 1
ATOM 707 C C . HIS A 1 91 ? -21.268 -2.184 26.778 1.00 94.19 91 HIS A C 1
ATOM 709 O O . HIS A 1 91 ? -22.266 -2.078 27.489 1.00 94.19 91 HIS A O 1
ATOM 715 N N . LYS A 1 92 ? -20.308 -3.084 27.024 1.00 95.75 92 LYS A N 1
ATOM 716 C CA . LYS A 1 92 ? -20.372 -4.042 28.132 1.00 95.75 92 LYS A CA 1
ATOM 717 C C . LYS A 1 92 ? -20.509 -3.339 29.484 1.00 95.75 92 LYS A C 1
ATOM 719 O O . LYS A 1 92 ? -21.414 -3.661 30.240 1.00 95.75 92 LYS A O 1
ATOM 724 N N . SER A 1 93 ? -19.682 -2.328 29.751 1.00 95.75 93 SER A N 1
ATOM 725 C CA . SER A 1 93 ? -19.741 -1.540 30.991 1.00 95.75 93 SER A CA 1
ATOM 726 C C . SER A 1 93 ? -21.100 -0.858 31.189 1.00 95.75 93 SER A C 1
ATOM 728 O O . SER A 1 93 ? -21.653 -0.867 32.290 1.00 95.75 93 SER A O 1
ATOM 730 N N . ARG A 1 94 ? -21.676 -0.284 30.123 1.00 93.50 94 ARG A N 1
ATOM 731 C CA . ARG A 1 94 ? -23.017 0.321 30.167 1.00 93.50 94 ARG A CA 1
ATOM 732 C C . ARG A 1 94 ? -24.098 -0.723 30.432 1.00 93.50 94 ARG A C 1
ATOM 734 O O . ARG A 1 94 ? -24.980 -0.466 31.246 1.00 93.50 94 ARG A O 1
ATOM 741 N N . MET A 1 95 ? -24.006 -1.887 29.795 1.00 95.19 95 MET A N 1
ATOM 742 C CA . MET A 1 95 ? -24.948 -2.986 29.994 1.00 95.19 95 MET A CA 1
ATOM 743 C C . MET A 1 95 ? -24.881 -3.535 31.422 1.00 95.19 95 MET A C 1
ATOM 745 O O . MET A 1 95 ? -25.913 -3.712 32.061 1.00 95.19 95 MET A O 1
ATOM 749 N N . ASP A 1 96 ? -23.676 -3.722 31.962 1.00 95.88 96 ASP A N 1
ATOM 750 C CA . ASP A 1 96 ? -23.474 -4.179 33.338 1.00 95.88 96 ASP A CA 1
ATOM 751 C C . ASP A 1 96 ? -24.073 -3.183 34.343 1.00 95.88 96 ASP A C 1
ATOM 753 O O . ASP A 1 96 ? -24.791 -3.582 35.260 1.00 95.88 96 ASP A O 1
ATOM 757 N N . LYS A 1 97 ? -23.867 -1.874 34.139 1.00 93.56 97 LYS A N 1
ATOM 758 C CA . LYS A 1 97 ? -24.495 -0.825 34.963 1.00 93.56 97 LYS A CA 1
ATOM 759 C C . LYS A 1 97 ? -26.019 -0.819 34.841 1.00 93.56 97 LYS A C 1
ATOM 761 O O . LYS A 1 97 ? -26.705 -0.688 35.851 1.00 93.56 97 LYS A O 1
ATOM 766 N N . ALA A 1 98 ? -26.558 -0.974 33.633 1.00 92.25 98 ALA A N 1
ATOM 767 C CA . ALA A 1 98 ? -28.001 -1.069 33.427 1.00 92.25 98 ALA A CA 1
ATOM 768 C C . ALA A 1 98 ? -28.585 -2.289 34.158 1.00 92.25 98 ALA A C 1
ATOM 770 O O . ALA A 1 98 ? -29.593 -2.169 34.849 1.00 92.25 98 ALA A O 1
ATOM 771 N N . ASN A 1 99 ? -27.913 -3.439 34.087 1.00 94.00 99 ASN A N 1
ATOM 772 C CA . ASN A 1 99 ? -28.315 -4.645 34.805 1.00 94.00 99 ASN A CA 1
ATOM 773 C C . ASN A 1 99 ? -28.273 -4.451 36.326 1.00 94.00 99 ASN A C 1
ATOM 775 O O . ASN A 1 99 ? -29.216 -4.849 37.002 1.00 94.00 99 ASN A O 1
ATOM 779 N N . GLN A 1 100 ? -27.249 -3.776 36.859 1.00 94.81 100 GLN A N 1
ATOM 780 C CA . GLN A 1 100 ? -27.176 -3.438 38.287 1.00 94.81 100 GLN A CA 1
ATOM 781 C C . GLN A 1 100 ? -28.352 -2.567 38.747 1.00 94.81 100 GLN A C 1
ATOM 783 O O . GLN A 1 100 ? -28.869 -2.773 39.843 1.00 94.81 100 GLN A O 1
ATOM 788 N N . LEU A 1 101 ? -28.798 -1.612 37.923 1.00 93.94 101 LEU A N 1
ATOM 789 C CA . LEU A 1 101 ? -29.986 -0.805 38.222 1.00 93.94 101 LEU A CA 1
ATOM 790 C C . LEU A 1 101 ? -31.252 -1.669 38.228 1.00 93.94 101 LEU A C 1
ATOM 792 O O . LEU A 1 101 ? -32.071 -1.560 39.139 1.00 93.94 101 LEU A O 1
ATOM 796 N N . ARG A 1 102 ? -31.376 -2.579 37.256 1.00 92.75 102 ARG A N 1
ATOM 797 C CA . ARG A 1 102 ? -32.518 -3.501 37.139 1.00 92.75 102 ARG A CA 1
ATOM 798 C C . ARG A 1 102 ? -32.583 -4.543 38.250 1.00 92.75 102 ARG A C 1
ATOM 800 O O . ARG A 1 102 ? -33.672 -5.039 38.521 1.00 92.75 102 ARG A O 1
ATOM 807 N N . SER A 1 103 ? -31.456 -4.866 38.882 1.00 94.44 103 SER A N 1
ATOM 808 C CA . SER A 1 103 ? -31.355 -5.790 40.016 1.00 94.44 103 SER A CA 1
ATOM 809 C C . SER A 1 103 ? -31.074 -5.079 41.347 1.00 94.44 103 SER A C 1
ATOM 811 O O . SER A 1 103 ? -30.546 -5.699 42.269 1.00 94.44 103 SER A O 1
ATOM 813 N N . SER A 1 104 ? -31.343 -3.774 41.441 1.00 93.44 104 SER A N 1
ATOM 814 C CA . SER A 1 104 ? -31.074 -2.996 42.652 1.00 93.44 104 SER A CA 1
ATOM 815 C C . SER A 1 104 ? -31.957 -3.445 43.819 1.00 93.44 104 SER A C 1
ATOM 817 O O . SER A 1 104 ? -33.130 -3.760 43.635 1.00 93.44 104 SER A O 1
ATOM 819 N N . ASN A 1 105 ? -31.417 -3.398 45.040 1.00 93.81 105 ASN A N 1
ATOM 820 C CA . ASN A 1 105 ? -32.183 -3.628 46.274 1.00 93.81 105 ASN A CA 1
ATOM 821 C C . ASN A 1 105 ? -33.100 -2.443 46.639 1.00 93.81 105 ASN A C 1
ATOM 823 O O . ASN A 1 105 ? -33.874 -2.528 47.589 1.00 93.81 105 ASN A O 1
ATOM 827 N N . ASN A 1 106 ? -32.983 -1.316 45.932 1.00 95.56 106 ASN A N 1
ATOM 828 C CA . ASN A 1 106 ? -33.866 -0.168 46.088 1.00 95.56 106 ASN A CA 1
ATOM 829 C C . ASN A 1 106 ? -35.073 -0.342 45.154 1.00 95.56 106 ASN A C 1
ATOM 831 O O . ASN A 1 106 ? -34.924 -0.189 43.943 1.00 95.56 106 ASN A O 1
ATOM 835 N N . GLU A 1 107 ? -36.242 -0.663 45.720 1.00 92.88 107 GLU A N 1
ATOM 836 C CA . GLU A 1 107 ? -37.472 -0.932 44.957 1.00 92.88 107 GLU A CA 1
ATOM 837 C C . GLU A 1 107 ? -37.853 0.207 43.994 1.00 92.88 107 GLU A C 1
ATOM 839 O O . GLU A 1 107 ? -37.980 -0.074 42.807 1.00 92.88 107 GLU A O 1
ATOM 844 N N . PRO A 1 108 ? -37.900 1.494 44.402 1.00 93.56 108 PRO A N 1
ATOM 845 C CA . PRO A 1 108 ? -38.110 2.598 43.461 1.00 93.56 108 PRO A CA 1
ATOM 846 C C . PRO A 1 108 ? -37.160 2.606 42.254 1.00 93.56 108 PRO A C 1
ATOM 848 O O . PRO A 1 108 ? -37.590 2.810 41.118 1.00 93.56 108 PRO A O 1
ATOM 851 N N . THR A 1 109 ? -35.863 2.372 42.477 1.00 90.88 109 THR A N 1
ATOM 852 C CA . THR A 1 109 ? -34.867 2.320 41.394 1.00 90.88 109 THR A CA 1
ATOM 853 C C . THR A 1 109 ? -35.074 1.100 40.501 1.00 90.88 109 THR A C 1
ATOM 855 O O . THR A 1 109 ? -34.947 1.203 39.280 1.00 90.88 109 THR A O 1
ATOM 858 N N . LYS A 1 110 ? -35.401 -0.049 41.100 1.00 93.94 110 LYS A N 1
ATOM 859 C CA . LYS A 1 110 ? -35.671 -1.305 40.399 1.00 93.94 110 LYS A CA 1
ATOM 860 C C . LYS A 1 110 ? -36.915 -1.187 39.520 1.00 93.94 110 LYS A C 1
ATOM 862 O O . LYS A 1 110 ? -36.870 -1.580 38.354 1.00 93.94 110 LYS A O 1
ATOM 867 N N . ASP A 1 111 ? -37.988 -0.614 40.054 1.00 93.12 111 ASP A N 1
ATOM 868 C CA . ASP A 1 111 ? -39.255 -0.399 39.358 1.00 93.12 111 ASP A CA 1
ATOM 869 C C . ASP A 1 111 ? -39.080 0.578 38.200 1.00 93.12 111 ASP A C 1
ATOM 871 O O . ASP A 1 111 ? -39.491 0.283 37.080 1.00 93.12 111 ASP A O 1
ATOM 875 N N . TRP A 1 112 ? -38.388 1.698 38.426 1.00 91.44 112 TRP A N 1
ATOM 876 C CA . TRP A 1 112 ? -38.065 2.646 37.360 1.00 91.44 112 TRP A CA 1
ATOM 877 C C . TRP A 1 112 ? -37.215 2.010 36.249 1.00 91.44 112 TRP A C 1
ATOM 879 O O . TRP A 1 112 ? -37.524 2.174 35.072 1.00 91.44 112 TRP A O 1
ATOM 889 N N . ALA A 1 113 ? -36.172 1.249 36.598 1.00 91.00 113 ALA A N 1
ATOM 890 C CA . ALA A 1 113 ? -35.271 0.640 35.617 1.00 91.00 113 ALA A CA 1
ATOM 891 C C . ALA A 1 113 ? -35.925 -0.495 34.807 1.00 91.00 113 ALA A C 1
ATOM 893 O O . ALA A 1 113 ? -35.470 -0.807 33.705 1.00 91.00 113 ALA A O 1
ATOM 894 N N . ASN A 1 114 ? -36.963 -1.134 35.354 1.00 91.44 114 ASN A N 1
ATOM 895 C CA . ASN A 1 114 ? -37.725 -2.185 34.678 1.00 91.44 114 ASN A CA 1
ATOM 896 C C . ASN A 1 114 ? -39.043 -1.683 34.067 1.00 91.44 114 ASN A C 1
ATOM 898 O O . ASN A 1 114 ? -39.717 -2.457 33.384 1.00 91.44 114 ASN A O 1
ATOM 902 N N . ALA A 1 115 ? -39.406 -0.416 34.279 1.00 90.38 115 ALA A N 1
ATOM 903 C CA . ALA A 1 115 ? -40.576 0.187 33.666 1.00 90.38 115 ALA A CA 1
ATOM 904 C C . ALA A 1 115 ? -40.446 0.190 32.137 1.00 90.38 115 ALA A C 1
ATOM 906 O O . ALA A 1 115 ? -39.367 0.383 31.570 1.00 90.38 115 ALA A O 1
ATOM 907 N N . LEU A 1 116 ? -41.573 -0.013 31.456 1.00 86.31 116 LEU A N 1
ATOM 908 C CA . LEU A 1 116 ? -41.626 0.093 30.005 1.00 86.31 116 LEU A CA 1
ATOM 909 C C . LEU A 1 116 ? -41.332 1.536 29.586 1.00 86.31 116 LEU A C 1
ATOM 911 O O . LEU A 1 116 ? -41.885 2.485 30.143 1.00 86.31 116 LEU A O 1
ATOM 915 N N . LEU A 1 117 ? -40.482 1.688 28.571 1.00 85.50 117 LEU A N 1
ATOM 916 C CA . LEU A 1 117 ? -40.257 2.980 27.936 1.00 85.50 117 LEU A CA 1
ATOM 917 C C . LEU A 1 117 ? -41.577 3.483 27.323 1.00 85.50 117 LEU A C 1
ATOM 919 O O . LEU A 1 117 ? -42.224 2.729 26.590 1.00 85.50 117 LEU A O 1
ATOM 923 N N . PRO A 1 118 ? -41.970 4.744 27.574 1.00 88.12 118 PRO A N 1
ATOM 924 C CA . PRO A 1 118 ? -43.101 5.360 26.893 1.00 88.12 118 PRO A CA 1
ATOM 925 C C . PRO A 1 118 ? -42.922 5.314 25.373 1.00 88.12 118 PRO A C 1
ATOM 927 O O . PRO A 1 118 ? -41.805 5.455 24.870 1.00 88.12 118 PRO A O 1
ATOM 930 N N . VAL A 1 119 ? -44.024 5.163 24.636 1.00 86.00 119 VAL A N 1
ATOM 931 C CA . VAL A 1 119 ? -44.015 5.060 23.164 1.00 86.00 119 VAL A CA 1
ATOM 932 C C . VAL A 1 119 ? -43.281 6.242 22.520 1.00 86.00 119 VAL A C 1
ATOM 934 O O . VAL A 1 119 ? -42.464 6.034 21.623 1.00 86.00 119 VAL A O 1
ATOM 937 N N . ASP A 1 120 ? -43.481 7.452 23.037 1.00 84.69 120 ASP A N 1
ATOM 938 C CA . ASP A 1 120 ? -42.835 8.671 22.536 1.00 84.69 120 ASP A CA 1
ATOM 939 C C . ASP A 1 120 ? -41.309 8.638 22.717 1.00 84.69 120 ASP A C 1
ATOM 941 O O . ASP A 1 120 ? -40.556 9.044 21.833 1.00 84.69 120 ASP A O 1
ATOM 945 N N . ALA A 1 121 ? -40.825 8.081 23.833 1.00 83.31 121 ALA A N 1
ATOM 946 C CA . ALA A 1 121 ? -39.394 7.914 24.081 1.00 83.31 121 ALA A CA 1
ATOM 947 C C . ALA A 1 121 ? -38.775 6.879 23.127 1.00 83.31 121 ALA A C 1
ATOM 949 O O . ALA A 1 121 ? -37.659 7.067 22.641 1.00 83.31 121 ALA A O 1
ATOM 950 N N . VAL A 1 122 ? -39.512 5.809 22.808 1.00 83.19 122 VAL A N 1
ATOM 951 C CA . VAL A 1 122 ? -39.090 4.816 21.807 1.00 83.19 122 VAL A CA 1
ATOM 952 C C . VAL A 1 122 ? -39.024 5.442 20.413 1.00 83.19 122 VAL A C 1
ATOM 954 O O . VAL A 1 122 ? -38.076 5.182 19.673 1.00 83.19 122 VAL A O 1
ATOM 957 N N . GLN A 1 123 ? -39.997 6.279 20.047 1.00 81.06 123 GLN A N 1
ATOM 958 C CA . GLN A 1 123 ? -39.995 6.987 18.764 1.00 81.06 123 GLN A CA 1
ATOM 959 C C . GLN A 1 123 ? -38.834 7.984 18.659 1.00 81.06 123 GLN A C 1
ATOM 961 O O . GLN A 1 123 ? -38.163 8.003 17.630 1.00 81.06 123 GLN A O 1
ATOM 966 N N . LEU A 1 124 ? -38.529 8.726 19.729 1.00 81.88 124 LEU A N 1
ATOM 967 C CA . LEU A 1 124 ? -37.375 9.632 19.781 1.00 81.88 124 LEU A CA 1
ATOM 968 C C . LEU A 1 124 ? -36.037 8.897 19.642 1.00 81.88 124 LEU A C 1
ATOM 970 O O . LEU A 1 124 ? -35.147 9.355 18.924 1.00 81.88 124 LEU A O 1
ATOM 974 N N . LEU A 1 125 ? -35.887 7.740 20.293 1.00 80.75 125 LEU A N 1
ATOM 975 C CA . LEU A 1 125 ? -34.690 6.905 20.150 1.00 80.75 125 LEU A CA 1
ATOM 976 C C . LEU A 1 125 ? -34.534 6.395 18.714 1.00 80.75 125 LEU A C 1
ATOM 978 O O . LEU A 1 125 ? -33.434 6.439 18.164 1.00 80.75 125 LEU A O 1
ATOM 982 N N . LYS A 1 126 ? -35.636 5.976 18.080 1.00 77.00 126 LYS A N 1
ATOM 983 C CA . LYS A 1 126 ? -35.644 5.579 16.666 1.00 77.00 126 LYS A CA 1
ATOM 984 C C . LYS A 1 126 ? -35.279 6.744 15.744 1.00 77.00 126 LYS A C 1
ATOM 986 O O . LYS A 1 126 ? -34.443 6.567 14.865 1.00 77.00 126 LYS A O 1
ATOM 991 N N . SER A 1 127 ? -35.838 7.938 15.952 1.00 74.94 127 SER A N 1
ATOM 992 C CA . SER A 1 127 ? -35.528 9.107 15.117 1.00 74.94 127 SER A CA 1
ATOM 993 C C . SER A 1 127 ? -34.089 9.595 15.295 1.00 74.94 127 SER A C 1
ATOM 995 O O . SER A 1 127 ? -33.443 9.951 14.313 1.00 74.94 127 SER A O 1
ATOM 997 N N . ALA A 1 128 ? -33.562 9.572 16.523 1.00 71.81 128 ALA A N 1
ATOM 998 C CA . ALA A 1 128 ? -32.167 9.918 16.796 1.00 71.81 128 ALA A CA 1
ATOM 999 C C . ALA A 1 128 ? -31.199 8.923 16.137 1.00 71.81 128 ALA A C 1
ATOM 1001 O O . ALA A 1 128 ? -30.176 9.325 15.587 1.00 71.81 128 ALA A O 1
ATOM 1002 N N . HIS A 1 129 ? -31.549 7.633 16.130 1.00 63.66 129 HIS A N 1
ATOM 1003 C CA . HIS A 1 129 ? -30.790 6.610 15.415 1.00 63.66 129 HIS A CA 1
ATOM 1004 C C . HIS A 1 129 ? -30.786 6.859 13.897 1.00 63.66 129 HIS A C 1
ATOM 1006 O O . HIS A 1 129 ? -29.730 6.818 13.276 1.00 63.66 129 HIS A O 1
ATOM 1012 N N . CYS A 1 130 ? -31.927 7.248 13.319 1.00 62.41 130 CYS A N 1
ATOM 1013 C CA . CYS A 1 130 ? -32.027 7.584 11.893 1.00 62.41 130 CYS A CA 1
ATOM 1014 C C . CYS A 1 130 ? -31.208 8.833 11.503 1.00 62.41 130 CYS A C 1
ATOM 1016 O O . CYS A 1 130 ? -30.681 8.901 10.396 1.00 62.41 130 CYS A O 1
ATOM 1018 N N . GLN A 1 131 ? -31.066 9.821 12.396 1.00 61.69 131 GLN A N 1
ATOM 1019 C CA . GLN A 1 131 ? -30.219 11.005 12.160 1.00 61.69 131 GLN A CA 1
ATOM 1020 C C . GLN A 1 131 ? -28.715 10.711 12.258 1.00 61.69 131 GLN A C 1
ATOM 1022 O O . GLN A 1 131 ? -27.909 11.470 11.725 1.00 61.69 131 GLN A O 1
ATOM 1027 N N . SER A 1 132 ? -28.329 9.612 12.914 1.00 60.41 132 SER A N 1
ATOM 1028 C CA . SER A 1 132 ? -26.933 9.199 13.098 1.00 60.41 132 SER A CA 1
ATOM 1029 C C . SER A 1 132 ? -26.280 8.636 11.824 1.00 60.41 132 SER A C 1
ATOM 1031 O O . SER A 1 132 ? -25.082 8.361 11.842 1.00 60.41 132 SER A O 1
ATOM 1033 N N . GLY A 1 133 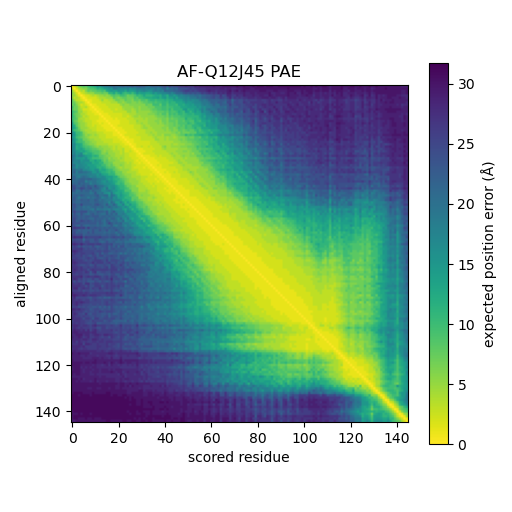? -27.033 8.464 10.730 1.00 51.66 133 GLY A N 1
ATOM 1034 C CA . GLY A 1 133 ? -26.507 8.060 9.420 1.00 51.66 133 GLY A CA 1
ATOM 1035 C C . GLY A 1 133 ? -26.231 6.563 9.237 1.00 51.66 133 GLY A C 1
ATOM 1036 O O . GLY A 1 133 ? -25.832 6.168 8.146 1.00 51.66 133 GLY A O 1
ATOM 1037 N N . ASP A 1 134 ? -26.473 5.730 10.253 1.00 53.34 134 ASP A N 1
ATOM 1038 C CA . ASP A 1 134 ? -26.357 4.270 10.157 1.00 53.34 134 ASP A CA 1
ATOM 1039 C C . ASP A 1 134 ? -27.711 3.696 9.715 1.00 53.34 134 ASP A C 1
ATOM 1041 O O . ASP A 1 134 ? -28.641 3.547 10.506 1.00 53.34 134 ASP A O 1
ATOM 1045 N N . THR A 1 135 ? -27.856 3.451 8.414 1.00 49.81 135 THR A N 1
ATOM 1046 C CA . THR A 1 135 ? -29.023 2.768 7.838 1.00 49.81 135 THR A CA 1
ATOM 1047 C C . THR A 1 135 ? -28.608 1.351 7.465 1.00 49.81 135 THR A C 1
ATOM 1049 O O . THR A 1 135 ? -27.848 1.164 6.520 1.00 49.81 135 THR A O 1
ATOM 1052 N N . ASP A 1 136 ? -29.093 0.354 8.211 1.00 45.50 136 ASP A N 1
ATOM 1053 C CA . ASP A 1 136 ? -29.004 -1.060 7.822 1.00 45.50 136 ASP A CA 1
ATOM 1054 C C . ASP A 1 136 ? -30.321 -1.531 7.166 1.00 45.50 136 ASP A C 1
ATOM 1056 O O . ASP A 1 136 ? -31.384 -0.919 7.304 1.00 45.50 136 ASP A O 1
ATOM 1060 N N . GLN A 1 137 ? -30.198 -2.610 6.400 1.00 47.91 137 GLN A N 1
ATOM 1061 C CA . GLN A 1 137 ? -30.910 -3.046 5.200 1.00 47.91 137 GLN A CA 1
ATOM 1062 C C . GLN A 1 137 ? -32.412 -3.352 5.316 1.00 47.91 137 GLN A C 1
ATOM 1064 O O . GLN A 1 137 ? -33.009 -3.747 4.317 1.00 47.91 137 GLN A O 1
ATOM 1069 N N . ASP A 1 138 ? -33.049 -3.090 6.457 1.00 51.12 138 ASP A N 1
ATOM 1070 C CA . ASP A 1 138 ? -34.512 -3.172 6.589 1.00 51.12 138 ASP A CA 1
ATOM 1071 C C . ASP A 1 138 ? -35.220 -1.831 6.319 1.00 51.12 138 ASP A C 1
ATOM 1073 O O . ASP A 1 138 ? -36.448 -1.758 6.326 1.00 51.12 138 ASP A O 1
ATOM 1077 N N . GLY A 1 139 ? -34.465 -0.769 6.015 1.00 48.97 139 GLY A N 1
ATOM 1078 C CA . GLY A 1 139 ? -34.890 0.271 5.072 1.00 48.97 139 GLY A CA 1
ATOM 1079 C C . GLY A 1 139 ? -36.158 1.073 5.388 1.00 48.97 139 GLY A C 1
ATOM 1080 O O . GLY A 1 139 ? -36.669 1.728 4.483 1.00 48.97 139 GLY A O 1
ATOM 1081 N N . VAL A 1 140 ? -36.675 1.098 6.621 1.00 52.31 140 VAL A N 1
ATOM 1082 C CA . VAL A 1 140 ? -37.750 2.044 6.977 1.00 52.31 140 VAL A CA 1
ATOM 1083 C C . VAL A 1 140 ? -37.175 3.248 7.709 1.00 52.31 140 VAL A C 1
ATOM 1085 O O . VAL A 1 140 ? -37.382 3.466 8.902 1.00 52.31 140 VAL A O 1
ATOM 1088 N N . CYS A 1 141 ? -36.488 4.068 6.923 1.00 63.59 141 CYS A N 1
ATOM 1089 C CA . CYS A 1 141 ? -36.324 5.491 7.171 1.00 63.59 141 CYS A CA 1
ATOM 1090 C C . CYS A 1 141 ? -37.028 6.244 6.028 1.00 63.59 141 CYS A C 1
ATOM 1092 O O . CYS A 1 141 ? -36.420 6.432 4.981 1.00 63.59 141 CYS A O 1
ATOM 1094 N N . ALA A 1 142 ? -38.298 6.649 6.193 1.00 43.66 142 ALA A N 1
ATOM 1095 C CA . ALA A 1 142 ? -38.957 7.677 5.361 1.00 43.66 142 ALA A CA 1
ATOM 1096 C C . ALA A 1 142 ? -40.348 8.083 5.915 1.00 43.66 142 ALA A C 1
ATOM 1098 O O . ALA A 1 142 ? -40.981 7.244 6.560 1.00 43.66 142 ALA A O 1
ATOM 1099 N N . PRO A 1 143 ? -40.895 9.284 5.603 1.00 41.50 143 PRO A N 1
ATOM 1100 C CA . PRO A 1 143 ? -40.303 10.418 4.887 1.00 41.50 143 PRO A CA 1
ATOM 1101 C C . PRO A 1 143 ? -40.190 11.683 5.762 1.00 41.50 143 PRO A C 1
ATOM 1103 O O . PRO A 1 143 ? -41.037 11.970 6.607 1.00 41.50 143 PRO A O 1
ATOM 1106 N N . THR A 1 144 ? -39.159 12.488 5.513 1.00 47.84 144 THR A N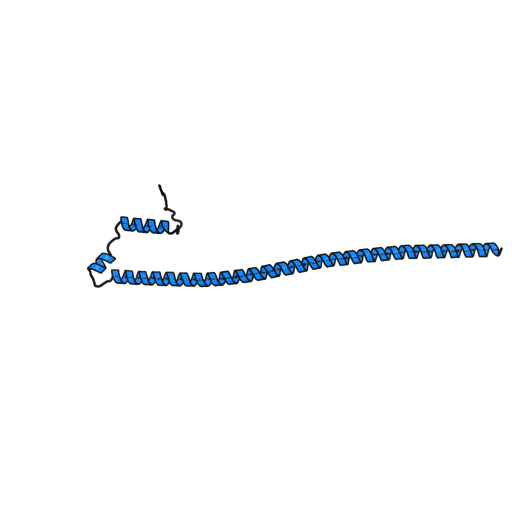 1
ATOM 1107 C CA . THR A 1 144 ? -39.224 13.924 5.800 1.00 47.84 144 THR A CA 1
ATOM 1108 C C . THR A 1 144 ? -40.290 14.532 4.889 1.00 47.84 144 THR A C 1
ATOM 1110 O O . THR A 1 144 ? -40.223 14.340 3.674 1.00 47.84 144 THR A O 1
ATOM 1113 N N . SER A 1 145 ? -41.278 15.195 5.493 1.00 35.50 145 SER A N 1
ATOM 1114 C CA . SER A 1 145 ? -42.279 16.046 4.833 1.00 3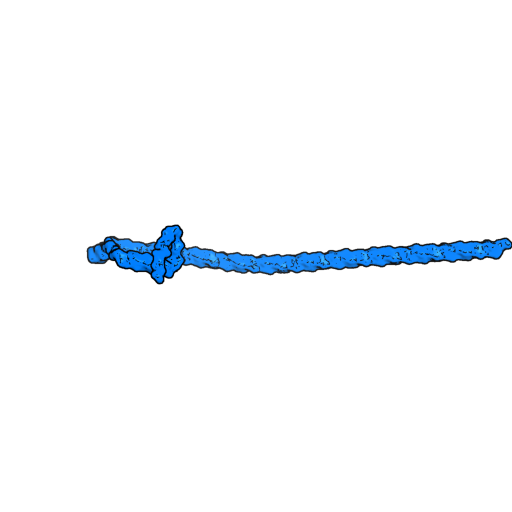5.50 145 SER A CA 1
ATOM 1115 C C . SER A 1 145 ? -41.665 17.048 3.864 1.00 35.50 145 SER A C 1
ATOM 1117 O O . SER A 1 145 ? -40.617 17.617 4.252 1.00 35.50 145 SER A O 1
#

pLDDT: mean 84.19, std 14.47, range [35.5, 96.38]

Sequence (145 aa):
MFNSIKDTVFASVTLILLAIIGICYISIESLQARNALLNNDISELNVSNQALISNIESKEVQIARLKQHYEIVIALNAQHRKNLNDINATHKSRMDKANQLRSSNNEPTKDWANALLPVDAVQLLKSAHCQSGDTDQDGVCAPTS

Mean predicted aligned error: 15.61 Å

Foldseek 3Di:
DVVVVVVVVVVVVVVVVVVVVVVVVVVVVVVVVVVVVVVVVVVVVVVVVVVVVVVVVVVVVVVVVVVVVVVVVVVVVVVVVVVVVVVVVVVVVVVVVLVCQCVDPPPVSVCVSPDDDPPVRVVVVVVVVVVVVDDDDVDPDDDDD